Protein AF-A0A9R1D5Q0-F1 (afdb_monomer_lite)

pLDDT: mean 84.84, st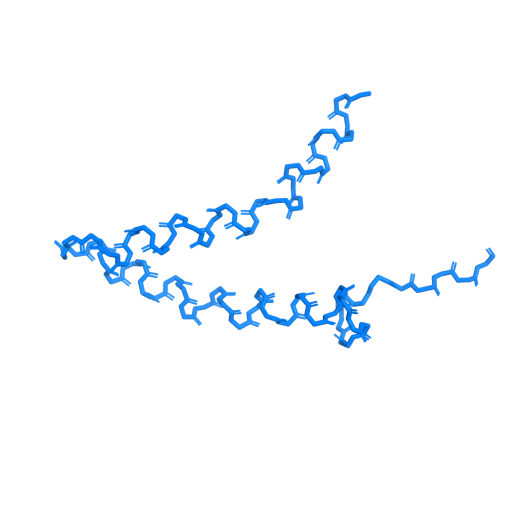d 12.43, range [41.22, 97.25]

Radius of gyration: 15.3 Å; chains: 1; bounding box: 27×31×49 Å

Secondary structure (DSSP, 8-state):
-HHHHHHHHHHHHHHHHHHHHHHHHHSSTTHHHHHHHHHHHHHHHHHHHHHHHHH--STTS------

Structure (mmCIF, N/CA/C/O backbone):
data_AF-A0A9R1D5Q0-F1
#
_entry.id   AF-A0A9R1D5Q0-F1
#
loop_
_atom_site.group_PDB
_atom_site.id
_atom_site.type_symbol
_atom_site.label_atom_id
_atom_site.label_alt_id
_atom_site.label_comp_id
_atom_site.label_asym_id
_atom_site.label_entity_id
_atom_site.label_seq_id
_atom_site.pdbx_PDB_ins_code
_atom_site.Cartn_x
_atom_site.Cartn_y
_atom_site.Cartn_z
_atom_site.occupancy
_atom_site.B_iso_or_equiv
_atom_site.auth_seq_id
_atom_site.auth_comp_id
_atom_site.auth_asym_id
_atom_site.auth_atom_id
_atom_site.pdbx_PDB_model_num
ATOM 1 N N . MET A 1 1 ? 4.138 20.508 -21.548 1.00 61.47 1 MET A N 1
ATOM 2 C CA . MET A 1 1 ? 4.510 20.443 -20.107 1.00 61.47 1 MET A CA 1
ATOM 3 C C . MET A 1 1 ? 3.450 19.758 -19.239 1.00 61.47 1 MET A C 1
ATOM 5 O O . MET A 1 1 ? 3.809 18.866 -18.482 1.00 61.47 1 MET A O 1
ATOM 9 N N . LEU A 1 2 ? 2.161 20.104 -19.362 1.00 73.06 2 LEU A N 1
ATOM 10 C CA . LEU A 1 2 ? 1.070 19.469 -18.597 1.00 73.06 2 LEU A CA 1
ATOM 11 C C . LEU A 1 2 ? 0.922 17.951 -18.832 1.00 73.06 2 LEU A C 1
ATOM 13 O O . LEU A 1 2 ? 0.595 17.225 -17.899 1.00 73.06 2 LEU A O 1
ATOM 17 N N . GLU A 1 3 ? 1.184 17.459 -20.044 1.00 73.50 3 GLU A N 1
ATOM 18 C CA . GLU A 1 3 ? 1.064 16.028 -20.381 1.00 73.50 3 GLU A CA 1
ATOM 19 C C . GLU A 1 3 ? 2.121 15.167 -19.683 1.00 73.50 3 GLU A C 1
ATOM 21 O O . GLU A 1 3 ? 1.787 14.130 -19.115 1.00 73.50 3 GLU A O 1
ATOM 26 N N . GLY A 1 4 ? 3.373 15.634 -19.633 1.00 73.12 4 GLY A N 1
ATOM 27 C CA . GLY A 1 4 ? 4.448 14.959 -18.902 1.00 73.12 4 GLY A CA 1
ATOM 28 C C . GLY A 1 4 ? 4.173 14.899 -17.398 1.00 73.12 4 GLY A C 1
ATOM 29 O O . GLY A 1 4 ? 4.327 13.849 -16.782 1.00 73.12 4 GLY A O 1
ATOM 30 N N . PHE A 1 5 ? 3.661 15.987 -16.815 1.00 80.50 5 PHE A N 1
ATOM 31 C CA . PHE A 1 5 ? 3.259 16.008 -15.406 1.00 80.50 5 PHE A CA 1
ATOM 32 C C . PHE A 1 5 ? 2.126 15.012 -15.115 1.00 80.50 5 PHE A C 1
ATOM 34 O O . PHE A 1 5 ? 2.205 14.246 -14.157 1.00 80.50 5 PHE A O 1
ATOM 41 N N . ARG A 1 6 ? 1.105 14.942 -15.981 1.00 77.50 6 ARG A N 1
ATOM 42 C CA . ARG A 1 6 ? 0.022 13.948 -15.865 1.00 77.50 6 ARG A CA 1
ATOM 43 C C . ARG A 1 6 ? 0.534 12.512 -15.983 1.00 77.50 6 ARG A C 1
ATOM 45 O O . ARG A 1 6 ? 0.066 11.651 -15.243 1.00 77.50 6 ARG A O 1
ATOM 52 N N . ALA A 1 7 ? 1.494 12.253 -16.871 1.00 75.75 7 ALA A N 1
ATOM 53 C CA . ALA A 1 7 ? 2.110 10.935 -17.014 1.00 75.75 7 ALA A CA 1
ATOM 54 C C . ALA A 1 7 ? 2.882 10.524 -15.749 1.00 75.75 7 ALA A C 1
ATOM 56 O O . ALA A 1 7 ? 2.733 9.394 -15.283 1.00 75.75 7 ALA A O 1
ATOM 57 N N . VAL A 1 8 ? 3.632 11.453 -15.148 1.00 77.50 8 VAL A N 1
ATOM 58 C CA . VAL A 1 8 ? 4.341 11.223 -13.880 1.00 77.50 8 VAL A CA 1
ATOM 59 C C . VAL A 1 8 ? 3.360 10.954 -12.740 1.00 77.50 8 VAL A C 1
ATOM 61 O O . VAL A 1 8 ? 3.539 9.974 -12.020 1.00 77.50 8 VAL A O 1
ATOM 64 N N . LEU A 1 9 ? 2.290 11.747 -12.601 1.00 77.75 9 LEU A N 1
ATOM 65 C CA . LEU A 1 9 ? 1.260 11.482 -11.589 1.00 77.75 9 LEU A CA 1
ATOM 66 C C . LEU A 1 9 ? 0.600 10.120 -11.784 1.00 77.75 9 LEU A C 1
ATOM 68 O O . LEU A 1 9 ? 0.377 9.409 -10.809 1.00 77.75 9 LEU A O 1
ATOM 72 N N . ARG A 1 10 ? 0.313 9.741 -13.032 1.00 76.38 10 ARG A N 1
ATOM 73 C CA . ARG A 1 10 ? -0.284 8.441 -13.345 1.00 76.38 10 ARG A CA 1
ATOM 74 C C . ARG A 1 10 ? 0.640 7.287 -12.955 1.00 76.38 10 ARG A C 1
ATOM 76 O O . ARG A 1 10 ? 0.157 6.298 -12.416 1.00 76.38 10 ARG A O 1
ATOM 83 N N . ASN A 1 11 ? 1.948 7.434 -13.164 1.00 75.31 11 ASN A N 1
ATOM 84 C CA . ASN A 1 11 ? 2.935 6.444 -12.726 1.00 75.31 11 ASN A CA 1
ATOM 85 C C . ASN A 1 11 ? 3.162 6.441 -11.207 1.00 75.31 11 ASN A C 1
ATOM 87 O O . ASN A 1 11 ? 3.451 5.390 -10.646 1.00 75.31 11 ASN A O 1
ATOM 91 N N . ALA A 1 12 ? 3.036 7.586 -10.534 1.00 82.38 12 ALA A N 1
ATOM 92 C CA . ALA A 1 12 ? 3.213 7.696 -9.084 1.00 82.38 12 ALA A CA 1
ATOM 93 C C . ALA A 1 12 ? 1.962 7.285 -8.287 1.00 82.38 12 ALA A C 1
ATOM 95 O O . ALA A 1 12 ? 2.059 6.935 -7.110 1.00 82.38 12 ALA A O 1
ATOM 96 N N . TRP A 1 13 ? 0.787 7.301 -8.921 1.00 79.94 13 TRP A N 1
ATOM 97 C CA . TRP A 1 13 ? -0.502 6.980 -8.308 1.00 79.94 13 TRP A CA 1
ATOM 98 C C . TRP A 1 13 ? -0.538 5.649 -7.532 1.00 79.94 13 TRP A C 1
ATOM 100 O O . TRP A 1 13 ? -1.018 5.654 -6.396 1.00 79.94 13 TRP A O 1
ATOM 110 N N . PRO A 1 14 ? -0.001 4.523 -8.049 1.00 80.44 14 PRO A N 1
ATOM 111 C CA . PRO A 1 14 ? -0.016 3.246 -7.328 1.00 80.44 14 PRO A CA 1
ATOM 112 C C . PRO A 1 14 ? 0.801 3.296 -6.030 1.00 80.44 14 PRO A C 1
ATOM 114 O O . PRO A 1 14 ? 0.430 2.692 -5.020 1.00 80.44 14 PRO A O 1
ATOM 117 N N . VAL A 1 15 ? 1.899 4.057 -6.042 1.00 87.56 15 VAL A N 1
ATOM 118 C CA . VAL A 1 15 ? 2.776 4.246 -4.882 1.00 87.56 15 VAL A CA 1
ATOM 119 C C . VAL A 1 15 ? 2.068 5.091 -3.828 1.00 87.56 15 VAL A C 1
ATOM 121 O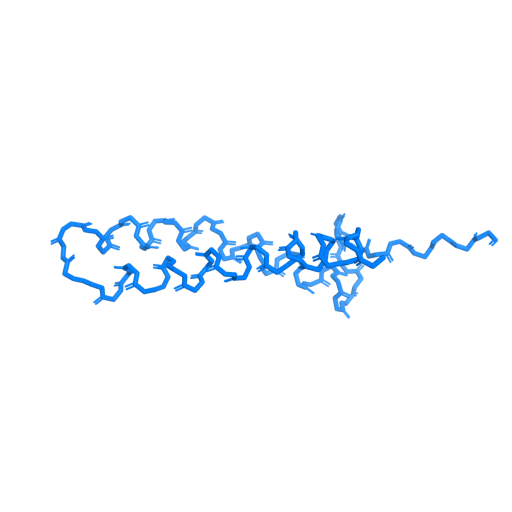 O . VAL A 1 15 ? 2.005 4.699 -2.664 1.00 87.56 15 VAL A O 1
ATOM 124 N N . LEU A 1 16 ? 1.461 6.207 -4.241 1.00 89.88 16 LEU A N 1
ATOM 125 C CA . LEU A 1 16 ? 0.682 7.071 -3.350 1.00 89.88 16 LEU A CA 1
ATOM 126 C C . LEU A 1 16 ? -0.495 6.322 -2.710 1.00 89.88 16 LEU A C 1
ATOM 128 O O . LEU A 1 16 ? -0.703 6.424 -1.501 1.00 89.88 16 LEU A O 1
ATOM 132 N N . GLY A 1 17 ? -1.221 5.519 -3.493 1.00 90.56 17 GLY A N 1
ATOM 133 C CA . GLY A 1 17 ? -2.306 4.679 -2.985 1.00 90.56 17 GLY A CA 1
ATOM 134 C C . GLY A 1 17 ? -1.830 3.670 -1.937 1.00 90.56 17 GLY A C 1
ATOM 135 O O . GLY A 1 17 ? -2.469 3.504 -0.901 1.00 90.56 17 GLY A O 1
ATOM 136 N N . SER A 1 18 ? -0.668 3.052 -2.149 1.00 92.94 18 SER A N 1
ATOM 137 C CA . SER A 1 18 ? -0.096 2.083 -1.203 1.00 92.94 18 SER A CA 1
ATOM 138 C C . SER A 1 18 ? 0.361 2.731 0.101 1.00 92.94 18 SER A C 1
ATOM 140 O O . SER A 1 18 ? 0.117 2.185 1.175 1.00 92.94 18 SER A O 1
ATOM 142 N N . ILE A 1 19 ? 0.958 3.926 0.026 1.00 95.00 19 ILE A N 1
ATOM 143 C CA . ILE A 1 19 ? 1.313 4.720 1.211 1.00 95.00 19 ILE A CA 1
ATOM 144 C C . ILE A 1 19 ? 0.055 5.060 2.0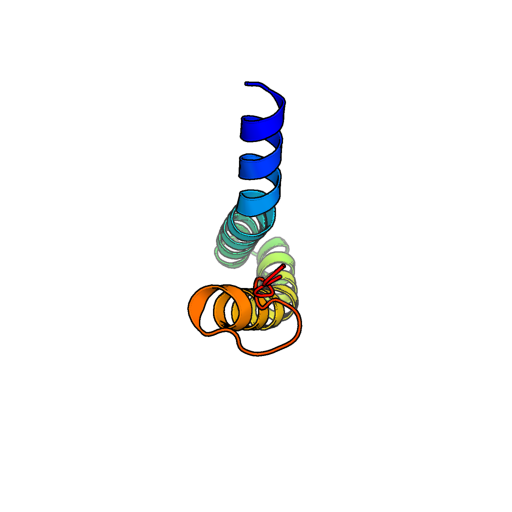17 1.00 95.00 19 ILE A C 1
ATOM 146 O O . ILE A 1 19 ? 0.055 4.949 3.243 1.00 95.00 19 ILE A O 1
ATOM 150 N N . TYR A 1 20 ? -1.036 5.428 1.343 1.00 93.62 20 TYR A N 1
ATOM 151 C CA . TYR A 1 20 ? -2.299 5.714 2.016 1.00 93.62 20 TYR A CA 1
ATOM 152 C C . TYR A 1 20 ? -2.897 4.471 2.690 1.00 93.62 20 TYR A C 1
ATOM 154 O O . TYR A 1 20 ? -3.327 4.541 3.840 1.00 93.62 20 TYR A O 1
ATOM 162 N N . LEU A 1 21 ? -2.874 3.312 2.029 1.00 95.94 21 LEU A N 1
ATOM 163 C CA . LEU A 1 21 ? -3.338 2.059 2.631 1.00 95.94 21 LEU A CA 1
ATOM 164 C C . LEU A 1 21 ? -2.490 1.652 3.842 1.00 95.94 21 LEU A C 1
ATOM 166 O O . LEU A 1 21 ? -3.043 1.198 4.844 1.00 95.94 21 LEU A O 1
ATOM 170 N N . LEU A 1 22 ? -1.175 1.879 3.791 1.00 96.62 22 LEU A N 1
ATOM 171 C CA . LEU A 1 22 ? -0.286 1.698 4.938 1.00 96.62 22 LEU A CA 1
ATOM 172 C C . LEU A 1 22 ? -0.648 2.633 6.089 1.00 96.62 22 LEU A C 1
ATOM 174 O O . LEU A 1 22 ? -0.737 2.186 7.230 1.00 96.62 22 LEU A O 1
ATOM 178 N N . TYR A 1 23 ? -0.927 3.902 5.793 1.00 96.19 23 TYR A N 1
ATOM 179 C CA . TYR A 1 23 ? -1.430 4.836 6.793 1.00 96.19 23 TYR A CA 1
ATOM 180 C C . TYR A 1 23 ? -2.717 4.314 7.447 1.00 96.19 23 TYR A C 1
ATOM 182 O O . TYR A 1 23 ? -2.784 4.260 8.674 1.00 96.19 23 TYR A O 1
ATOM 190 N N . LEU A 1 24 ? -3.701 3.854 6.663 1.00 96.69 24 LEU A N 1
ATOM 191 C CA . LEU A 1 24 ? -4.943 3.289 7.205 1.00 96.69 24 LEU A CA 1
ATOM 192 C C . LEU A 1 24 ? -4.687 2.033 8.047 1.00 96.69 24 LEU A C 1
ATOM 194 O O . LEU A 1 24 ? -5.294 1.888 9.105 1.00 96.69 24 LEU A O 1
ATOM 198 N N . ALA A 1 25 ? -3.769 1.158 7.629 1.00 96.25 25 ALA A N 1
ATOM 199 C CA . ALA A 1 25 ? -3.413 -0.059 8.361 1.00 96.25 25 ALA A CA 1
ATOM 200 C C . ALA A 1 25 ? -2.803 0.225 9.748 1.00 96.25 25 ALA A C 1
ATOM 202 O O . ALA A 1 25 ? -2.871 -0.622 10.639 1.00 96.25 25 ALA A O 1
ATOM 203 N N . LEU A 1 26 ? -2.244 1.418 9.958 1.00 97.25 26 LEU A N 1
ATOM 204 C CA . LEU A 1 26 ? -1.708 1.852 11.250 1.00 97.25 26 LEU A CA 1
ATOM 205 C C . LEU A 1 26 ? -2.753 2.558 12.132 1.00 97.25 26 LEU A C 1
ATOM 207 O O . LEU A 1 26 ? -2.532 2.712 13.334 1.00 97.25 26 LEU A O 1
ATOM 211 N N . GLN A 1 27 ? -3.905 2.951 11.579 1.00 96.38 27 GLN A N 1
ATOM 212 C CA . GLN A 1 27 ? -4.978 3.614 12.329 1.00 96.38 27 GLN A CA 1
ATOM 213 C C . GLN A 1 27 ? -5.729 2.659 13.268 1.00 96.38 27 GLN A C 1
ATOM 215 O O . GLN A 1 27 ? -5.509 1.444 13.285 1.00 96.38 27 GLN A O 1
ATOM 220 N N . ALA A 1 28 ? -6.619 3.209 14.097 1.00 93.62 28 ALA A N 1
ATOM 221 C CA . ALA A 1 28 ? -7.530 2.419 14.923 1.00 93.62 28 ALA A CA 1
ATOM 222 C C . ALA A 1 28 ? -8.570 1.652 14.062 1.00 93.62 28 ALA A C 1
ATOM 224 O O . ALA A 1 28 ? -8.877 2.058 12.934 1.00 93.62 28 ALA A O 1
ATOM 225 N N . PRO A 1 29 ? -9.126 0.530 14.557 1.00 93.38 29 PRO A N 1
ATOM 226 C CA . PRO A 1 29 ? -10.249 -0.146 13.903 1.00 93.38 29 PRO A CA 1
ATOM 227 C C . PRO A 1 29 ? -11.470 0.787 13.761 1.00 93.38 29 PRO A C 1
ATOM 229 O O . PRO A 1 29 ? -11.661 1.649 14.619 1.00 93.38 29 PRO A O 1
ATOM 232 N N . PRO A 1 30 ? -12.321 0.622 12.725 1.00 90.38 30 PRO A N 1
ATOM 233 C CA . PRO A 1 30 ? -12.323 -0.459 11.728 1.00 90.38 30 PRO A CA 1
ATOM 234 C C . PRO A 1 30 ? -11.478 -0.177 10.472 1.00 90.38 30 PRO A C 1
ATOM 236 O O . PRO A 1 30 ? -11.190 -1.098 9.710 1.00 90.38 30 PRO A O 1
ATOM 239 N N . VAL A 1 31 ? -11.049 1.070 10.258 1.00 94.44 31 VAL A N 1
ATOM 240 C CA . VAL A 1 31 ? -10.301 1.508 9.062 1.00 94.44 31 VAL A CA 1
ATOM 241 C C . VAL A 1 31 ? -8.994 0.734 8.864 1.00 94.44 31 VAL A C 1
ATOM 243 O O . VAL A 1 31 ? -8.605 0.457 7.728 1.00 94.44 31 VAL A O 1
ATOM 246 N N . ARG A 1 32 ? -8.377 0.290 9.964 1.00 96.88 32 ARG A N 1
ATOM 247 C CA . ARG A 1 32 ? -7.243 -0.641 9.958 1.00 96.88 32 ARG A CA 1
ATOM 248 C C . ARG A 1 32 ? -7.430 -1.819 9.005 1.00 96.88 32 ARG A C 1
ATOM 250 O O . ARG A 1 32 ? -6.522 -2.144 8.247 1.00 96.88 32 ARG A O 1
ATOM 257 N N . TYR A 1 33 ? -8.599 -2.454 9.034 1.00 96.88 33 TYR A N 1
ATOM 258 C CA . TYR A 1 33 ? -8.855 -3.650 8.234 1.00 96.88 33 TYR A CA 1
ATOM 259 C C . TYR A 1 33 ? -8.905 -3.337 6.743 1.00 96.88 33 TYR A C 1
ATOM 261 O O . TYR A 1 33 ? -8.391 -4.113 5.945 1.00 96.88 33 TYR A O 1
ATOM 269 N N . VAL A 1 34 ? -9.443 -2.173 6.372 1.00 96.38 34 VAL A N 1
ATOM 270 C CA . VAL A 1 34 ? -9.437 -1.697 4.983 1.00 96.38 34 VAL A CA 1
ATOM 271 C C . VAL A 1 34 ? -8.002 -1.503 4.497 1.00 96.38 34 VAL A C 1
ATOM 273 O O . VAL A 1 34 ? -7.660 -1.965 3.411 1.00 96.38 34 VAL A O 1
ATOM 276 N N . GLY A 1 35 ? -7.148 -0.888 5.322 1.00 95.88 35 GLY A N 1
ATOM 277 C CA . GLY A 1 35 ? -5.727 -0.724 5.014 1.00 95.88 35 GLY A CA 1
ATOM 278 C C . GLY A 1 35 ? -5.002 -2.059 4.832 1.00 95.88 35 GLY A C 1
ATOM 279 O O . GLY A 1 35 ? -4.309 -2.248 3.837 1.00 95.88 35 GL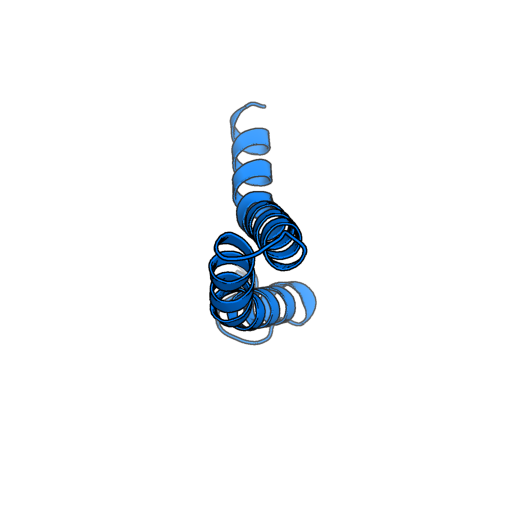Y A O 1
ATOM 280 N N . ILE A 1 36 ? -5.210 -3.012 5.748 1.00 96.56 36 ILE A N 1
ATOM 281 C CA . ILE A 1 36 ? -4.581 -4.343 5.691 1.00 96.56 36 ILE A CA 1
ATOM 282 C C . ILE A 1 36 ? -5.044 -5.128 4.458 1.00 96.56 36 ILE A C 1
ATOM 284 O O . ILE A 1 36 ? -4.209 -5.632 3.710 1.00 96.56 36 ILE A O 1
ATOM 288 N N . VAL A 1 37 ? -6.357 -5.224 4.225 1.00 96.81 37 VAL A N 1
ATOM 289 C CA . VAL A 1 37 ? -6.915 -5.958 3.076 1.00 96.81 37 VAL A CA 1
ATOM 290 C C . VAL A 1 37 ? -6.478 -5.309 1.765 1.00 96.81 37 VAL A C 1
ATOM 292 O O . VAL A 1 37 ? -6.057 -6.006 0.844 1.00 96.81 37 VAL A O 1
ATOM 295 N N . GLY A 1 38 ? -6.509 -3.977 1.693 1.00 95.38 38 GLY A N 1
ATOM 296 C CA . GLY A 1 38 ? -6.027 -3.241 0.530 1.00 95.38 38 GLY A CA 1
ATOM 297 C C . GLY A 1 38 ? -4.550 -3.516 0.249 1.00 95.38 38 GLY A C 1
ATOM 298 O O . GLY A 1 38 ? -4.196 -3.839 -0.883 1.00 95.38 38 GLY A O 1
ATOM 299 N N . LEU A 1 39 ? -3.689 -3.456 1.269 1.00 95.88 39 LEU A N 1
ATOM 300 C CA . LEU A 1 39 ? -2.266 -3.776 1.119 1.00 95.88 39 LEU A CA 1
ATOM 301 C C . LEU A 1 39 ? -2.036 -5.222 0.677 1.00 95.88 39 LEU A C 1
ATOM 303 O O . LEU A 1 39 ? -1.189 -5.451 -0.182 1.00 95.88 39 LEU A O 1
ATOM 307 N N . ALA A 1 40 ? -2.789 -6.183 1.215 1.00 96.81 40 ALA A N 1
ATOM 308 C CA . ALA A 1 40 ? -2.659 -7.591 0.847 1.00 96.81 40 ALA A CA 1
ATOM 309 C C . ALA A 1 40 ? -2.945 -7.841 -0.645 1.00 96.81 40 ALA A C 1
ATOM 3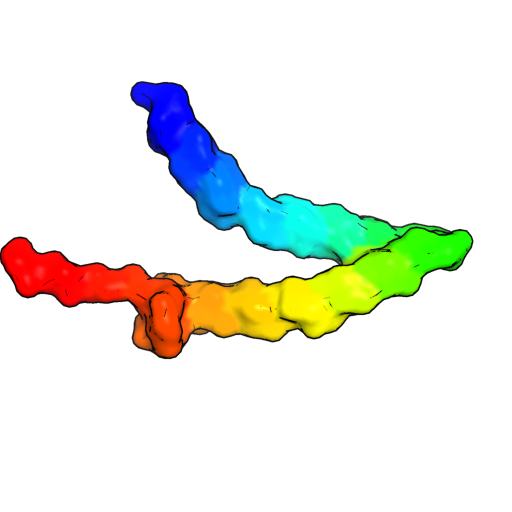11 O O . ALA A 1 40 ? -2.335 -8.720 -1.248 1.00 96.81 40 ALA A O 1
ATOM 312 N N . ILE A 1 41 ? -3.837 -7.048 -1.246 1.00 94.81 41 ILE A N 1
ATOM 313 C CA . ILE A 1 41 ? -4.166 -7.122 -2.676 1.00 94.81 41 ILE A CA 1
ATOM 314 C C . ILE A 1 41 ? -3.141 -6.351 -3.518 1.00 94.81 41 ILE A C 1
ATOM 316 O O . ILE A 1 41 ? -2.698 -6.834 -4.560 1.00 94.81 41 ILE A O 1
ATOM 320 N N . VAL A 1 42 ? -2.766 -5.145 -3.085 1.00 92.81 42 VAL A N 1
ATOM 321 C CA . VAL A 1 42 ? -1.952 -4.229 -3.896 1.00 92.81 42 VAL A CA 1
ATOM 322 C C . VAL A 1 42 ? -0.467 -4.592 -3.868 1.00 92.81 42 VAL A C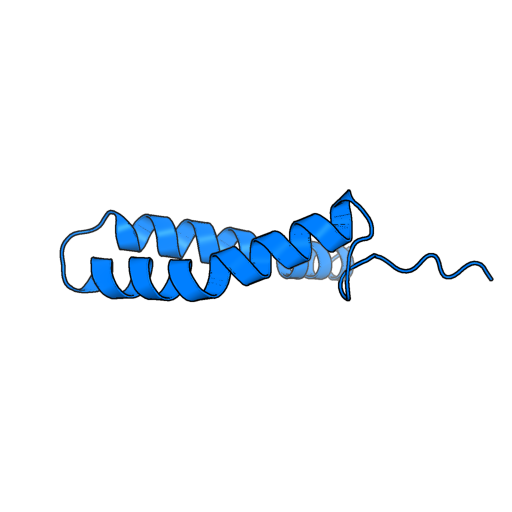 1
ATOM 324 O O . VAL A 1 42 ? 0.175 -4.523 -4.913 1.00 92.81 42 VAL A O 1
ATOM 327 N N . LEU A 1 43 ? 0.093 -5.009 -2.726 1.00 92.38 43 LEU A N 1
ATOM 328 C CA . LEU A 1 43 ? 1.531 -5.288 -2.598 1.00 92.38 43 LEU A CA 1
ATOM 329 C C . LEU A 1 43 ? 2.052 -6.350 -3.580 1.00 92.38 43 LEU A C 1
ATOM 331 O O . LEU A 1 43 ? 3.076 -6.080 -4.207 1.00 92.38 43 LEU A O 1
ATOM 335 N N . PRO A 1 44 ? 1.391 -7.509 -3.784 1.00 92.00 44 PRO A N 1
ATOM 336 C CA . PRO A 1 44 ? 1.842 -8.492 -4.770 1.00 92.00 44 PRO A CA 1
ATOM 337 C C . PRO A 1 44 ? 1.877 -7.927 -6.193 1.00 92.00 44 PRO A C 1
ATOM 339 O O . PRO A 1 44 ? 2.816 -8.188 -6.944 1.00 92.00 44 PRO A O 1
ATOM 342 N N . LEU A 1 45 ? 0.882 -7.110 -6.550 1.00 89.44 45 LEU A N 1
ATOM 343 C CA . LEU A 1 45 ? 0.806 -6.479 -7.865 1.00 89.44 45 LEU A CA 1
ATOM 344 C C . LEU A 1 45 ? 1.910 -5.430 -8.041 1.00 89.44 45 LEU A C 1
ATOM 346 O O . LEU A 1 45 ? 2.567 -5.384 -9.077 1.00 89.44 45 LEU A O 1
ATOM 350 N N . LEU A 1 46 ? 2.146 -4.618 -7.009 1.00 88.69 46 LEU A N 1
ATOM 351 C CA . LEU A 1 46 ? 3.189 -3.594 -6.997 1.00 88.69 46 LEU A CA 1
ATOM 352 C C . LEU A 1 46 ? 4.588 -4.218 -7.034 1.00 88.69 46 LEU A C 1
ATOM 354 O O . LEU A 1 46 ? 5.476 -3.696 -7.703 1.00 88.69 46 LEU A O 1
ATOM 358 N N . PHE A 1 47 ? 4.762 -5.367 -6.381 1.00 89.56 47 PHE A N 1
ATOM 359 C CA . PHE A 1 47 ? 5.984 -6.160 -6.435 1.00 89.56 47 PHE A CA 1
ATOM 360 C C . PHE A 1 47 ? 6.230 -6.730 -7.838 1.00 89.56 47 PHE A C 1
ATOM 362 O O . PHE A 1 47 ? 7.327 -6.571 -8.369 1.00 89.56 47 PHE A O 1
ATOM 369 N N . GLY A 1 48 ? 5.209 -7.314 -8.476 1.00 87.94 48 GLY A N 1
ATOM 370 C CA . GLY A 1 48 ? 5.296 -7.788 -9.862 1.00 87.94 48 GLY A CA 1
ATOM 371 C C . GLY A 1 48 ? 5.584 -6.664 -10.862 1.00 87.94 48 GLY A C 1
ATOM 372 O O . GLY A 1 48 ? 6.431 -6.813 -11.740 1.00 87.94 48 GLY A O 1
ATOM 373 N N . TRP A 1 49 ? 4.950 -5.505 -10.680 1.00 87.75 49 TRP A N 1
ATOM 374 C CA . TRP A 1 49 ? 5.225 -4.307 -11.472 1.00 87.75 49 TRP A CA 1
ATOM 375 C C . TRP A 1 49 ? 6.668 -3.812 -11.297 1.00 87.75 49 TRP A C 1
ATOM 377 O O . TRP A 1 49 ? 7.346 -3.528 -12.284 1.00 87.75 49 TRP A O 1
ATOM 387 N N . ALA A 1 50 ? 7.163 -3.746 -10.056 1.00 86.81 50 ALA A N 1
ATOM 388 C CA . ALA A 1 50 ? 8.533 -3.329 -9.766 1.00 86.81 50 ALA A CA 1
ATOM 389 C C . ALA A 1 50 ? 9.562 -4.310 -10.350 1.00 86.81 50 ALA A C 1
ATOM 391 O O . ALA A 1 50 ? 10.562 -3.877 -10.919 1.00 86.81 50 ALA A O 1
ATOM 392 N N . LEU A 1 51 ? 9.296 -5.618 -10.267 1.00 88.88 51 LEU A N 1
ATOM 393 C CA . LEU A 1 51 ? 10.108 -6.658 -10.902 1.00 88.88 51 LEU A CA 1
ATOM 394 C C . LEU A 1 51 ? 10.159 -6.506 -12.425 1.00 88.88 51 LEU A C 1
ATOM 396 O O . LEU A 1 51 ? 11.242 -6.573 -13.004 1.00 88.88 51 LEU A O 1
ATOM 400 N N . GLY A 1 52 ? 9.020 -6.244 -13.067 1.00 87.25 52 GLY A N 1
ATOM 401 C CA . GLY A 1 52 ? 8.964 -5.983 -14.505 1.00 87.25 52 GLY A CA 1
ATOM 402 C C . GLY A 1 52 ? 9.778 -4.759 -14.901 1.00 87.25 52 GLY A C 1
ATOM 403 O O . GLY A 1 52 ? 10.621 -4.838 -15.790 1.00 87.25 52 GLY A O 1
ATOM 404 N N . ARG A 1 53 ? 9.607 -3.648 -14.184 1.00 84.31 53 ARG A N 1
ATOM 405 C CA . ARG A 1 53 ? 10.260 -2.379 -14.525 1.00 84.31 53 ARG A CA 1
ATOM 406 C C . ARG A 1 53 ? 11.763 -2.353 -14.232 1.00 84.31 53 ARG A C 1
ATOM 408 O O . ARG A 1 53 ? 12.500 -1.693 -14.953 1.00 84.31 53 ARG A O 1
ATOM 415 N N . LEU A 1 54 ? 12.216 -3.021 -13.167 1.00 86.62 54 LEU A N 1
ATOM 416 C CA . LEU A 1 54 ? 13.624 -3.003 -12.743 1.00 86.62 54 LEU A CA 1
ATOM 417 C C . LEU A 1 54 ? 14.443 -4.167 -13.308 1.00 86.62 54 LEU A C 1
ATOM 419 O O . LEU A 1 54 ? 15.635 -4.002 -13.547 1.00 86.62 54 LEU A O 1
ATOM 423 N N . PHE A 1 55 ? 13.823 -5.333 -13.495 1.00 88.19 55 PHE A N 1
ATOM 424 C CA . PHE A 1 55 ? 14.516 -6.569 -13.873 1.00 88.19 55 PHE A CA 1
ATOM 425 C C . PHE A 1 55 ? 14.014 -7.170 -15.194 1.00 88.19 55 PHE A C 1
ATOM 427 O O . PHE A 1 55 ? 14.495 -8.227 -15.590 1.00 88.19 55 PHE A O 1
ATOM 434 N N . GLY A 1 56 ? 13.049 -6.540 -15.877 1.00 83.62 56 GLY A N 1
ATOM 435 C CA . GLY A 1 56 ? 12.510 -7.033 -17.150 1.00 83.62 56 GLY A CA 1
ATOM 436 C C . GLY A 1 56 ? 11.685 -8.318 -17.024 1.00 83.62 56 GLY A C 1
ATOM 437 O O . GLY A 1 56 ? 11.489 -9.027 -18.007 1.00 83.62 56 GLY A O 1
ATOM 438 N N . VAL A 1 57 ? 11.216 -8.658 -15.818 1.00 81.69 57 VAL A N 1
ATOM 439 C CA . VAL A 1 57 ? 10.513 -9.922 -15.555 1.00 81.69 57 VAL A CA 1
ATOM 440 C C . VAL A 1 57 ? 8.998 -9.750 -15.659 1.00 81.69 57 VAL A C 1
ATOM 442 O O . VAL A 1 57 ? 8.384 -9.008 -14.895 1.00 81.69 57 VAL A O 1
ATOM 445 N N . GLY A 1 58 ? 8.366 -10.527 -16.538 1.00 76.81 58 GLY A N 1
ATOM 446 C CA . GLY A 1 58 ? 6.908 -10.616 -16.627 1.00 76.81 58 GLY A CA 1
ATOM 447 C C . GLY A 1 58 ? 6.252 -9.491 -17.446 1.00 76.81 58 GLY A C 1
ATOM 448 O O . GLY A 1 58 ? 6.932 -8.744 -18.144 1.00 76.81 58 GLY A O 1
ATOM 449 N N . PRO A 1 59 ? 4.913 -9.368 -17.394 1.00 79.88 59 PRO A N 1
ATOM 450 C CA . PRO A 1 59 ? 4.137 -8.570 -18.352 1.00 79.88 59 PRO A CA 1
ATOM 451 C C . PRO A 1 59 ? 4.283 -7.044 -18.212 1.00 79.88 59 PRO A C 1
ATOM 453 O O . PRO A 1 59 ? 3.695 -6.309 -18.998 1.00 79.88 59 PRO A O 1
ATOM 456 N N . TRP A 1 60 ? 5.047 -6.562 -17.228 1.00 78.69 60 TRP A N 1
ATOM 457 C CA . TRP A 1 60 ? 5.328 -5.137 -17.003 1.00 78.69 60 TRP A CA 1
ATOM 458 C C . TRP A 1 60 ? 6.768 -4.746 -17.342 1.00 78.69 60 TRP A C 1
ATOM 460 O O . TRP A 1 60 ? 7.206 -3.665 -16.952 1.00 78.69 60 TRP A O 1
ATOM 470 N N . ALA A 1 61 ? 7.520 -5.621 -18.014 1.00 83.56 61 ALA A N 1
ATOM 471 C CA . ALA A 1 61 ? 8.781 -5.228 -18.621 1.00 83.56 61 ALA A CA 1
ATOM 472 C C . ALA A 1 61 ? 8.518 -4.096 -19.623 1.00 83.56 61 ALA A C 1
ATOM 474 O O . ALA A 1 61 ? 7.639 -4.220 -20.479 1.00 83.56 61 ALA A O 1
ATOM 475 N N . ASP A 1 62 ? 9.253 -2.988 -19.500 1.00 71.75 62 ASP A N 1
ATOM 476 C CA . ASP A 1 62 ? 9.254 -1.947 -20.525 1.00 71.75 62 ASP A CA 1
ATOM 477 C C . ASP A 1 62 ? 9.905 -2.594 -21.758 1.00 71.75 62 ASP A C 1
ATOM 479 O O . ASP A 1 62 ? 11.118 -2.788 -21.802 1.00 71.75 62 ASP A O 1
ATOM 483 N N . GLY A 1 63 ? 9.073 -3.067 -22.689 1.00 59.75 63 GLY A N 1
ATOM 484 C CA . GLY A 1 63 ? 9.524 -3.791 -23.867 1.00 59.75 63 GLY A CA 1
ATOM 485 C C . GLY A 1 63 ? 10.565 -2.971 -24.612 1.00 59.75 63 GLY A C 1
ATOM 486 O O . GLY A 1 63 ? 10.316 -1.824 -24.980 1.00 59.75 63 GLY A O 1
ATOM 487 N N . GLU A 1 64 ? 11.724 -3.576 -24.834 1.00 59.50 64 GLU A N 1
ATOM 488 C CA . GLU A 1 64 ? 12.664 -3.147 -25.853 1.00 59.50 64 GLU A CA 1
ATOM 489 C C . GLU A 1 64 ? 11.953 -3.296 -27.207 1.00 59.50 64 GLU A C 1
ATOM 491 O O . GLU A 1 64 ? 12.004 -4.339 -27.852 1.00 59.50 64 GLU A O 1
ATOM 496 N N . SER A 1 65 ? 11.203 -2.269 -27.610 1.00 53.81 65 SER A N 1
ATOM 497 C CA . SER A 1 65 ? 10.838 -2.059 -29.005 1.00 53.81 65 SER A CA 1
ATOM 498 C C . SER A 1 65 ? 12.101 -1.574 -29.710 1.00 53.81 65 SER A C 1
ATOM 500 O O . SER A 1 65 ? 12.317 -0.371 -29.864 1.00 53.81 65 SER A O 1
ATOM 502 N N . THR A 1 66 ? 12.987 -2.512 -30.026 1.00 48.06 66 THR A N 1
ATOM 503 C CA . THR A 1 66 ? 14.014 -2.329 -31.043 1.00 48.06 66 THR A CA 1
ATOM 504 C C . THR A 1 66 ? 13.316 -2.341 -32.400 1.00 48.06 66 THR A C 1
ATOM 506 O O . THR A 1 66 ? 13.021 -3.404 -32.934 1.00 48.06 66 THR A O 1
ATOM 509 N N . ASP A 1 67 ? 13.032 -1.144 -32.912 1.00 41.22 67 ASP A N 1
ATOM 510 C CA . ASP A 1 67 ? 12.917 -0.831 -34.342 1.00 41.22 67 ASP A CA 1
ATOM 511 C C . ASP A 1 67 ? 13.840 0.362 -34.637 1.00 41.22 67 ASP A C 1
ATOM 513 O O . ASP A 1 67 ? 13.827 1.331 -33.836 1.00 41.22 67 ASP A O 1
#

Organism: NCBI:txid2841590

Sequence (67 aa):
MLEGFRAVLRNAWPVLGSIYLLYLALQAPPVRYVGIVGLAIVLPLLFGWALGRLFGVGPWADGESTD

Foldseek 3Di:
DVVVVVVVCVVCVLVVVLVVLVVQCPDDPDSVVVSVVVNVVSVVVVVQLCCCPPVVDPDNPPDPPPD